Protein AF-A0A0V0RYZ4-F1 (afdb_monomer_lite)

Sequence (89 aa):
MNPTLDRIKLDLDTKRDIEIWKQKIYHDNKSKSREFRIGEEVWVENELNRGWNPGIIDHQTGELSYEVLVPGKKTEACESTKEAKWRYG

Radius of gyration: 20.6 Å; chains: 1; bounding box: 34×45×51 Å

Secondary structure (DSSP, 8-state):
--HHHHHHHHHHHHHHHHHHHHHHHHHHHHSPPPP--TT-EEEEEETTTTEEEEEEEEEEEETTEEEEE-TT-----------------

Foldseek 3Di:
DPVVVVVVVVVVVVVVVVVVVVVVVVVVVPDDDDDDDQQDWAWDQDPVDGDTFIWGFHAAPDPQRTDTHTPDDDDDDPPPPDRRDDDDD

pLDDT: mean 72.89, std 17.84, range [30.17, 91.19]

Structure (mmCIF, N/CA/C/O backbone):
data_AF-A0A0V0RYZ4-F1
#
_entry.id   AF-A0A0V0RYZ4-F1
#
loop_
_atom_site.group_PDB
_atom_site.id
_atom_site.type_symbol
_atom_site.label_atom_id
_atom_site.label_alt_id
_atom_site.label_comp_id
_atom_site.label_asym_id
_atom_site.label_entity_id
_atom_site.label_seq_id
_atom_site.pdbx_PDB_ins_code
_atom_site.Cartn_x
_atom_site.Cartn_y
_atom_site.Cartn_z
_atom_site.occupancy
_atom_site.B_iso_or_equiv
_atom_site.auth_seq_id
_atom_site.auth_comp_id
_atom_site.auth_asym_id
_atom_site.auth_atom_id
_atom_site.pdbx_PDB_model_num
ATOM 1 N N . MET A 1 1 ? 0.465 34.957 34.952 1.00 55.78 1 MET A N 1
ATOM 2 C CA . MET A 1 1 ? 0.101 33.588 34.526 1.00 55.78 1 MET A CA 1
ATOM 3 C C . MET A 1 1 ? -0.735 32.982 35.635 1.00 55.78 1 MET A C 1
ATOM 5 O O . MET A 1 1 ? -0.318 33.078 36.782 1.00 55.78 1 MET A O 1
ATOM 9 N N . ASN A 1 2 ? -1.930 32.476 35.326 1.00 63.81 2 ASN A N 1
ATOM 10 C CA . ASN A 1 2 ? -2.816 31.861 36.317 1.00 63.81 2 ASN A CA 1
ATOM 11 C C . ASN A 1 2 ? -2.695 30.337 36.172 1.00 63.81 2 ASN A C 1
ATOM 13 O O . ASN A 1 2 ? -3.299 29.784 35.251 1.00 63.81 2 ASN A O 1
ATOM 17 N N . PRO A 1 3 ? -1.945 29.653 37.057 1.00 68.38 3 PRO A N 1
ATOM 18 C CA . PRO A 1 3 ? -1.551 28.251 36.871 1.00 68.38 3 PRO A CA 1
ATOM 19 C C . PRO A 1 3 ? -2.745 27.289 36.751 1.00 68.38 3 PRO A C 1
ATOM 21 O O . PRO A 1 3 ? -2.647 26.234 36.130 1.00 68.38 3 PRO A O 1
ATOM 24 N N . THR A 1 4 ? -3.901 27.667 37.296 1.00 71.25 4 THR A N 1
ATOM 25 C CA . THR A 1 4 ? -5.150 26.903 37.199 1.00 71.25 4 THR A CA 1
ATOM 26 C C . THR A 1 4 ? -5.750 26.923 35.791 1.00 71.25 4 THR A C 1
ATOM 28 O O . THR A 1 4 ? -6.240 25.897 35.326 1.00 71.25 4 THR A O 1
ATOM 31 N N . LEU A 1 5 ? -5.698 28.065 35.094 1.00 68.38 5 LEU A N 1
ATOM 32 C CA . LEU A 1 5 ? -6.239 28.199 33.734 1.00 68.38 5 LEU A CA 1
ATOM 33 C C . LEU A 1 5 ? -5.359 27.475 32.713 1.00 68.38 5 LEU A C 1
ATOM 35 O O . LEU A 1 5 ? -5.879 26.805 31.822 1.00 68.38 5 LEU A O 1
ATOM 39 N N . ASP A 1 6 ? -4.040 27.545 32.890 1.00 67.25 6 ASP A N 1
ATOM 40 C CA . ASP A 1 6 ? -3.080 26.853 32.027 1.00 67.25 6 ASP A CA 1
ATOM 41 C C . ASP A 1 6 ? -3.231 25.323 32.130 1.00 67.25 6 ASP A C 1
ATOM 43 O O . ASP A 1 6 ? -3.177 24.616 31.123 1.00 67.25 6 ASP A O 1
ATOM 47 N N . ARG A 1 7 ? -3.531 24.801 33.329 1.00 65.00 7 ARG A N 1
ATOM 48 C CA . ARG A 1 7 ? -3.787 23.368 33.553 1.00 65.00 7 ARG A CA 1
ATOM 49 C C . ARG A 1 7 ? -5.090 22.879 32.912 1.00 65.00 7 ARG A C 1
ATOM 51 O O . ARG A 1 7 ? -5.116 21.780 32.367 1.00 65.00 7 ARG A O 1
ATOM 58 N N . ILE A 1 8 ? -6.157 23.682 32.960 1.00 71.94 8 ILE A N 1
ATOM 59 C CA . ILE A 1 8 ? -7.438 23.358 32.305 1.00 71.94 8 ILE A CA 1
ATOM 60 C C . ILE A 1 8 ? -7.264 23.331 30.782 1.00 71.94 8 ILE A C 1
ATOM 62 O O . ILE A 1 8 ? -7.802 22.450 30.116 1.00 71.94 8 ILE A O 1
ATOM 66 N N . LYS A 1 9 ? -6.482 24.264 30.229 1.00 70.50 9 LYS A N 1
ATOM 67 C CA . LYS A 1 9 ? -6.205 24.323 28.791 1.00 70.50 9 LYS A CA 1
ATOM 68 C C . LYS A 1 9 ? -5.446 23.086 28.299 1.00 70.50 9 LYS A C 1
ATOM 70 O O . LYS A 1 9 ? -5.860 22.487 27.315 1.00 70.50 9 LYS A O 1
ATOM 75 N N . LEU A 1 10 ? -4.418 22.652 29.033 1.00 68.81 10 LEU A N 1
ATOM 76 C CA . LEU A 1 10 ? -3.659 21.441 28.706 1.00 68.81 10 LEU A CA 1
ATOM 77 C C . LEU A 1 10 ? -4.532 20.170 28.738 1.00 68.81 10 LEU A C 1
ATOM 79 O O . LEU A 1 10 ? -4.393 19.303 27.878 1.00 68.81 10 LEU A O 1
ATOM 83 N N . ASP A 1 11 ? -5.449 20.066 2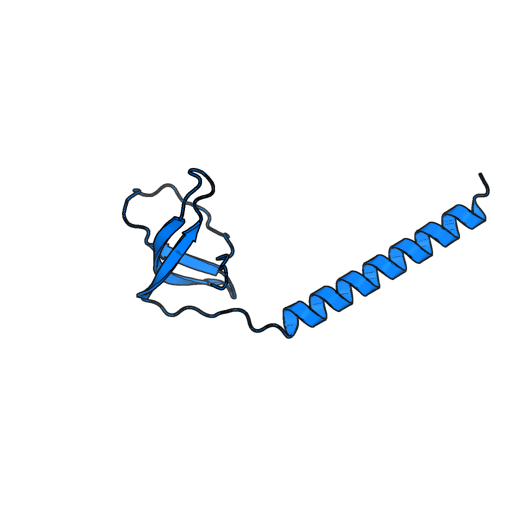9.705 1.00 76.00 11 ASP A N 1
ATOM 84 C CA . ASP A 1 11 ? -6.389 18.939 29.810 1.00 76.00 11 ASP A CA 1
ATOM 85 C C . ASP A 1 11 ? -7.382 18.900 28.635 1.00 76.00 11 ASP A C 1
ATOM 87 O O . ASP A 1 11 ? -7.670 17.834 28.089 1.00 76.00 11 ASP A O 1
ATOM 91 N N . LEU A 1 12 ? -7.869 20.066 28.201 1.00 76.06 12 LEU A N 1
ATOM 92 C CA . LEU A 1 12 ? -8.745 20.185 27.033 1.00 76.06 12 LEU A CA 1
ATOM 93 C C . LEU A 1 12 ? -8.019 19.853 25.726 1.00 76.06 12 LEU A C 1
ATOM 95 O O . LEU A 1 12 ? -8.576 19.122 24.905 1.00 76.06 12 LEU A O 1
ATOM 99 N N . ASP A 1 13 ? -6.788 20.338 25.551 1.00 82.50 13 ASP A N 1
ATOM 100 C CA . ASP A 1 13 ? -5.967 20.038 24.373 1.00 82.50 13 ASP A CA 1
ATOM 101 C C . ASP A 1 13 ? -5.663 18.532 24.296 1.00 82.50 13 ASP A C 1
ATOM 103 O O . ASP A 1 13 ? -5.894 17.900 23.267 1.00 82.50 13 ASP A O 1
ATOM 107 N N . THR A 1 14 ? -5.298 17.912 25.424 1.00 83.50 14 THR A N 1
ATOM 108 C CA . THR A 1 14 ? -5.044 16.462 25.494 1.00 83.50 14 THR A CA 1
ATOM 10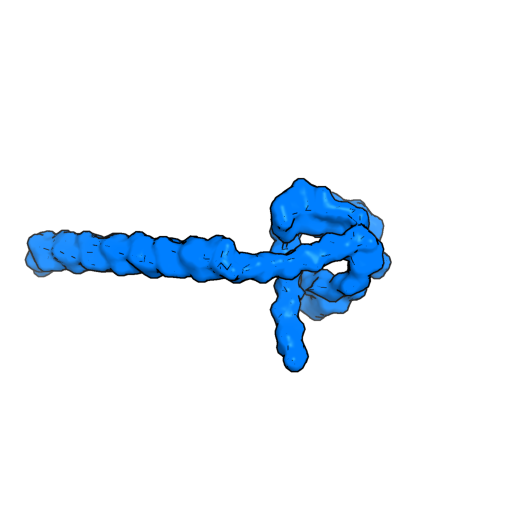9 C C . THR A 1 14 ? -6.297 15.647 25.158 1.00 83.50 14 THR A C 1
ATOM 111 O O . THR A 1 14 ? -6.235 14.680 24.398 1.00 83.50 14 THR A O 1
ATOM 114 N N . LYS A 1 15 ? -7.467 16.031 25.689 1.00 88.50 15 LYS A N 1
ATOM 115 C CA . LYS A 1 15 ? -8.742 15.363 25.370 1.00 88.50 15 LYS A CA 1
ATOM 116 C C . LYS A 1 15 ? -9.101 15.491 23.896 1.00 88.50 15 LYS A C 1
ATOM 118 O O . LYS A 1 15 ? -9.567 14.521 23.299 1.00 88.50 15 LYS A O 1
ATOM 123 N N . ARG A 1 16 ? -8.873 16.667 23.309 1.00 86.75 16 ARG A N 1
ATOM 124 C CA . ARG A 1 16 ? -9.098 16.908 21.884 1.00 86.75 16 ARG A CA 1
ATOM 125 C C . ARG A 1 16 ? -8.209 16.009 21.030 1.00 86.75 16 ARG A C 1
ATOM 127 O O . ARG A 1 16 ? -8.720 15.379 20.107 1.00 86.75 16 ARG A O 1
ATOM 134 N N . ASP A 1 17 ? -6.925 15.914 21.354 1.00 89.50 17 ASP A N 1
ATOM 135 C CA . ASP A 1 17 ? -5.979 15.087 20.605 1.00 89.50 17 ASP A CA 1
ATOM 136 C C . ASP A 1 17 ? -6.349 13.602 20.669 1.00 89.50 17 ASP A C 1
ATOM 138 O O . ASP A 1 17 ? -6.341 12.921 19.643 1.00 89.50 17 ASP A O 1
ATOM 142 N N . ILE A 1 18 ? -6.772 13.108 21.839 1.00 90.62 18 ILE A N 1
ATOM 143 C CA . ILE A 1 18 ? -7.257 11.728 22.001 1.00 90.62 18 ILE A CA 1
ATOM 144 C C . ILE A 1 18 ? -8.476 11.460 21.104 1.00 90.62 18 ILE A C 1
ATOM 146 O O . ILE A 1 18 ? -8.535 10.424 20.440 1.00 90.62 18 ILE A O 1
ATOM 150 N N . GLU A 1 19 ? -9.453 12.368 21.071 1.00 90.94 19 GLU A N 1
ATOM 151 C CA . GLU A 1 19 ? -10.656 12.210 20.242 1.00 90.94 19 GLU A CA 1
ATOM 152 C C . GLU A 1 19 ? -10.342 12.265 18.740 1.00 90.94 19 GLU A C 1
ATOM 154 O O . GLU A 1 19 ? -10.846 11.435 17.980 1.00 90.94 19 GLU A O 1
ATOM 159 N N . ILE A 1 20 ? -9.447 13.163 18.311 1.00 91.19 20 ILE A N 1
ATOM 160 C CA . ILE A 1 20 ? -8.956 13.206 16.925 1.00 91.19 20 ILE A CA 1
ATOM 161 C C . ILE A 1 20 ? -8.280 11.880 16.563 1.00 91.19 20 ILE A C 1
ATOM 163 O O . ILE A 1 20 ? -8.522 11.328 15.487 1.00 91.19 20 ILE A O 1
ATOM 167 N N . TRP A 1 21 ? -7.461 11.333 17.463 1.00 90.12 21 TRP A N 1
ATOM 168 C CA . TRP A 1 21 ? -6.750 10.082 17.217 1.00 90.12 21 TRP A CA 1
ATOM 169 C C . TRP A 1 21 ? -7.705 8.888 17.097 1.00 90.12 21 TRP A C 1
ATOM 171 O O . TRP A 1 21 ? -7.562 8.070 16.189 1.00 90.12 21 TRP A O 1
ATOM 181 N N . LYS A 1 22 ? -8.746 8.826 17.938 1.00 87.81 22 LYS A N 1
ATOM 182 C CA . LYS A 1 22 ? -9.815 7.818 17.826 1.00 87.81 22 LYS A CA 1
ATOM 183 C C . LYS A 1 22 ? -10.578 7.930 16.510 1.00 87.81 22 LYS A C 1
ATOM 185 O O . LYS A 1 22 ? -10.840 6.909 15.879 1.00 87.81 22 LYS A O 1
ATOM 190 N N . GLN A 1 23 ? -10.937 9.147 16.096 1.00 85.81 23 GLN A N 1
ATOM 191 C CA . GLN A 1 23 ? -11.618 9.374 14.819 1.00 85.81 23 GLN A CA 1
ATOM 192 C C . GLN A 1 23 ? -10.752 8.927 13.642 1.00 85.81 23 GLN A C 1
ATOM 194 O O . GLN A 1 23 ? -11.260 8.249 12.751 1.00 85.81 23 GLN A O 1
ATOM 199 N N . LYS A 1 24 ? -9.450 9.241 13.675 1.00 85.69 24 LYS A N 1
ATOM 200 C CA . LYS A 1 24 ? -8.482 8.785 12.676 1.00 85.69 24 LYS A CA 1
ATOM 201 C C . LYS A 1 24 ? -8.433 7.257 12.604 1.00 85.69 24 LYS A C 1
ATOM 203 O O . LYS A 1 24 ? -8.673 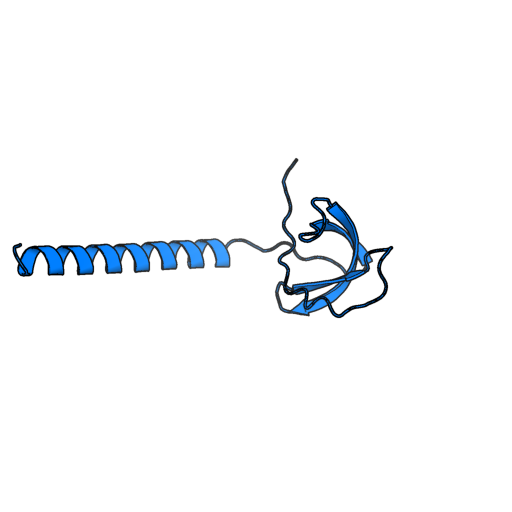6.708 11.539 1.00 85.69 24 LYS A O 1
ATOM 208 N N . ILE A 1 25 ? -8.239 6.570 13.732 1.00 83.69 25 ILE A N 1
ATOM 209 C CA . ILE A 1 25 ? -8.198 5.096 13.771 1.00 83.69 25 ILE A CA 1
ATOM 210 C C . ILE A 1 25 ? -9.507 4.481 13.279 1.00 83.69 25 ILE A C 1
ATOM 212 O O . ILE A 1 25 ? -9.495 3.518 12.522 1.00 83.69 25 ILE A O 1
ATOM 216 N N . TYR A 1 26 ? -10.651 5.019 13.698 1.00 76.81 26 TYR A N 1
ATOM 217 C CA . TYR A 1 26 ? -11.946 4.499 13.270 1.00 76.81 26 TYR A CA 1
ATOM 218 C C . TYR A 1 26 ? -12.162 4.664 11.763 1.00 76.81 26 TYR A C 1
ATOM 220 O O . TYR A 1 26 ? -12.718 3.773 11.120 1.00 76.81 26 TYR A O 1
ATOM 228 N N . HIS A 1 27 ? -11.725 5.793 11.204 1.00 75.38 27 HIS A N 1
ATOM 229 C CA . HIS A 1 27 ? -11.765 6.036 9.770 1.00 75.38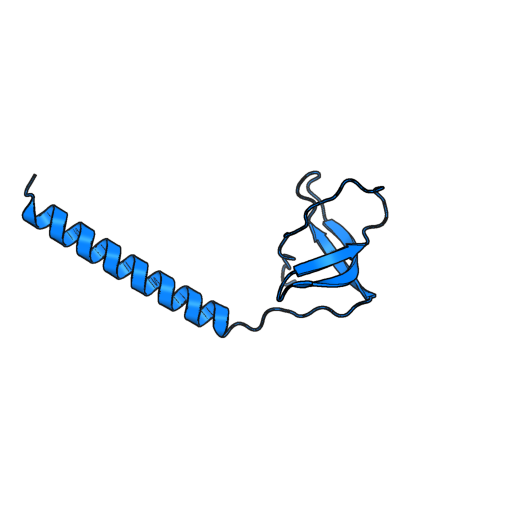 27 HIS A CA 1
ATOM 230 C C . HIS A 1 27 ? -10.816 5.093 9.019 1.00 75.38 27 HIS A C 1
ATOM 232 O O . HIS A 1 27 ? -11.242 4.436 8.071 1.00 75.38 27 HIS A O 1
ATOM 238 N N . ASP A 1 28 ? -9.573 4.964 9.483 1.00 76.81 28 ASP A N 1
ATOM 239 C CA . ASP A 1 28 ? -8.547 4.117 8.868 1.00 76.81 28 ASP A CA 1
ATOM 240 C C . ASP A 1 28 ? -8.956 2.633 8.909 1.00 76.81 28 ASP A C 1
ATOM 242 O O . ASP A 1 28 ? -8.918 1.965 7.883 1.00 76.81 28 ASP A O 1
ATOM 246 N N . ASN A 1 29 ? -9.492 2.143 10.033 1.00 70.62 29 ASN A N 1
ATOM 247 C CA . ASN A 1 29 ? -9.983 0.763 10.172 1.00 70.62 29 ASN A CA 1
ATOM 248 C C . ASN A 1 29 ? -11.193 0.443 9.280 1.00 70.62 29 ASN A C 1
ATOM 250 O O . ASN A 1 29 ? -11.449 -0.720 8.970 1.00 70.62 29 ASN A O 1
ATOM 254 N N . LYS A 1 30 ? -11.999 1.450 8.924 1.00 68.56 30 LYS A N 1
ATOM 255 C CA . LYS A 1 30 ? -13.157 1.276 8.032 1.00 68.56 30 LYS A CA 1
ATOM 256 C C . LYS A 1 30 ? -12.822 1.512 6.567 1.00 68.56 30 LYS A C 1
ATOM 258 O O . LYS A 1 30 ? -13.589 1.093 5.698 1.00 68.56 30 LYS A O 1
ATOM 263 N N . SER A 1 31 ? -11.701 2.164 6.293 1.00 70.12 31 SER A N 1
ATOM 264 C CA . SER A 1 31 ? -11.174 2.312 4.951 1.00 70.12 31 SER A CA 1
ATOM 265 C C . SER A 1 31 ? -10.521 0.996 4.551 1.00 70.12 31 SER A C 1
ATOM 267 O O . SER A 1 31 ? -9.498 0.606 5.102 1.00 70.12 31 SER A O 1
ATOM 269 N N . LYS A 1 32 ? -11.101 0.287 3.580 1.00 67.69 32 LYS A N 1
ATOM 270 C CA . LYS A 1 32 ? -10.403 -0.854 2.984 1.00 67.69 32 LYS A CA 1
ATOM 271 C C . LYS A 1 32 ? -9.172 -0.319 2.260 1.00 67.69 32 LYS A C 1
ATOM 273 O O . LYS A 1 32 ? -9.306 0.489 1.339 1.00 67.69 32 LYS A O 1
ATOM 278 N N . SER A 1 33 ? -7.989 -0.742 2.688 1.00 71.94 33 SER A N 1
ATOM 279 C CA . SER A 1 33 ? -6.772 -0.556 1.909 1.00 71.94 33 SER A CA 1
ATOM 280 C C . SER A 1 33 ? -6.915 -1.281 0.568 1.00 71.94 33 SER A C 1
ATOM 282 O O . SER A 1 33 ? -7.652 -2.261 0.435 1.00 71.94 33 SER A O 1
ATOM 284 N N . ARG A 1 34 ? -6.245 -0.764 -0.464 1.00 76.62 34 ARG A N 1
ATOM 285 C CA . ARG A 1 34 ? -6.173 -1.459 -1.749 1.00 76.62 34 ARG A CA 1
ATOM 286 C C . ARG A 1 34 ? -5.227 -2.649 -1.604 1.00 76.62 34 ARG A C 1
ATOM 288 O O . ARG A 1 34 ? -4.082 -2.474 -1.201 1.00 76.62 34 ARG A O 1
ATOM 295 N N . GLU A 1 35 ? -5.710 -3.827 -1.970 1.00 82.31 35 GLU A N 1
ATOM 296 C CA . GLU A 1 35 ? -4.904 -5.042 -2.085 1.00 82.31 35 GLU A CA 1
ATOM 297 C C . GLU A 1 35 ? -4.365 -5.172 -3.513 1.00 82.31 35 GLU A C 1
ATOM 299 O O . GLU A 1 35 ? -5.060 -4.818 -4.471 1.00 82.31 35 GLU A O 1
ATOM 304 N N . PHE A 1 36 ? -3.143 -5.688 -3.648 1.00 85.12 36 PHE A N 1
ATOM 305 C CA . PHE A 1 36 ? -2.520 -5.960 -4.943 1.00 85.12 36 PHE A CA 1
ATOM 306 C C . PHE A 1 36 ? -2.337 -7.451 -5.151 1.00 85.12 36 PHE A C 1
ATOM 308 O O . PHE A 1 36 ? -2.078 -8.204 -4.210 1.00 85.12 36 PHE A O 1
ATOM 315 N N . ARG A 1 37 ? -2.437 -7.883 -6.405 1.00 89.44 37 ARG A N 1
ATOM 316 C CA . ARG A 1 37 ? -2.142 -9.269 -6.774 1.00 89.44 37 ARG A CA 1
ATOM 317 C C . ARG A 1 37 ? -0.680 -9.421 -7.168 1.00 89.44 37 ARG A C 1
ATOM 319 O O . ARG A 1 37 ? -0.088 -8.519 -7.751 1.00 89.44 37 ARG A O 1
ATOM 326 N N . ILE A 1 38 ? -0.120 -10.599 -6.908 1.00 88.94 38 ILE A N 1
ATOM 327 C CA . ILE A 1 38 ? 1.181 -10.996 -7.459 1.00 88.94 38 ILE A CA 1
ATOM 328 C C . ILE A 1 38 ? 1.117 -10.899 -8.988 1.00 88.94 38 ILE A C 1
ATOM 330 O O . ILE A 1 38 ? 0.171 -11.396 -9.604 1.00 88.94 38 ILE A O 1
ATOM 334 N N . GLY A 1 39 ? 2.103 -10.237 -9.590 1.00 88.50 39 GLY A N 1
ATOM 335 C CA . GLY A 1 39 ? 2.157 -9.946 -11.020 1.00 88.50 39 GLY A CA 1
ATOM 336 C C . GLY A 1 39 ? 1.402 -8.685 -11.460 1.00 88.50 39 GLY A C 1
ATOM 337 O O . GLY A 1 39 ? 1.420 -8.373 -12.648 1.00 88.50 39 GLY A O 1
ATOM 338 N N . GLU A 1 40 ? 0.741 -7.957 -10.553 1.00 87.44 40 GLU A N 1
ATOM 339 C CA . GLU A 1 40 ? 0.067 -6.694 -10.885 1.00 87.44 40 GLU A CA 1
ATOM 340 C C . GLU A 1 40 ? 1.091 -5.594 -11.201 1.00 87.44 40 GLU A C 1
ATOM 342 O O . GLU A 1 40 ? 2.087 -5.431 -10.493 1.00 87.44 40 GLU A O 1
ATOM 347 N N . GLU A 1 41 ? 0.843 -4.840 -12.275 1.00 88.69 41 GLU A N 1
ATOM 348 C CA . GLU A 1 41 ? 1.673 -3.702 -12.664 1.00 88.69 41 GLU A CA 1
ATOM 349 C C . GLU A 1 41 ? 1.309 -2.468 -11.835 1.00 88.69 41 GLU A C 1
ATOM 351 O O . GLU A 1 41 ? 0.143 -2.085 -11.703 1.00 88.69 41 GLU A O 1
ATOM 356 N N . VAL A 1 42 ? 2.335 -1.839 -11.274 1.00 87.69 42 VAL A N 1
ATOM 357 C CA . VAL A 1 42 ? 2.218 -0.757 -10.306 1.00 87.69 42 VAL A CA 1
ATOM 358 C C . VAL A 1 42 ? 3.191 0.372 -10.624 1.00 87.69 42 VAL A C 1
ATOM 360 O O . VAL A 1 42 ? 4.263 0.153 -11.182 1.00 87.69 42 VAL A O 1
ATOM 363 N N . TRP A 1 43 ? 2.836 1.598 -10.245 1.00 87.44 43 TRP A N 1
ATOM 364 C CA . TRP A 1 43 ? 3.736 2.746 -10.337 1.00 87.44 43 TRP A CA 1
ATOM 365 C C . TRP A 1 43 ? 4.333 3.025 -8.964 1.00 87.44 43 TRP A C 1
ATOM 367 O O . TRP A 1 43 ? 3.612 3.333 -8.018 1.00 87.44 43 TRP A O 1
ATOM 377 N N . VAL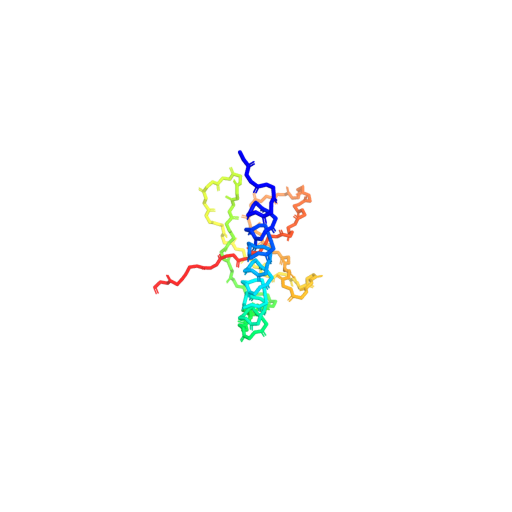 A 1 44 ? 5.654 2.933 -8.863 1.00 84.69 44 VAL A N 1
ATOM 378 C CA . VAL A 1 44 ? 6.394 3.168 -7.624 1.00 84.69 44 VAL A CA 1
ATOM 379 C C . VAL A 1 44 ? 6.999 4.562 -7.662 1.00 84.69 44 VAL A C 1
ATOM 381 O O . VAL A 1 44 ? 7.787 4.896 -8.554 1.00 84.69 44 VAL A O 1
ATOM 384 N N . GLU A 1 45 ? 6.639 5.383 -6.681 1.00 84.62 45 GLU A N 1
ATOM 385 C CA . GLU A 1 45 ? 7.262 6.686 -6.487 1.00 84.62 45 GLU A CA 1
ATOM 386 C C . GLU A 1 45 ? 8.712 6.501 -6.035 1.00 84.62 45 GLU A C 1
ATOM 388 O O . GLU A 1 45 ? 9.008 5.819 -5.052 1.00 84.62 45 GLU A O 1
ATOM 393 N N . ASN A 1 46 ? 9.641 7.112 -6.763 1.00 79.31 46 ASN A N 1
ATOM 394 C CA . ASN A 1 46 ? 11.042 7.109 -6.392 1.00 79.31 46 ASN A CA 1
ATOM 395 C C . ASN A 1 46 ? 11.366 8.377 -5.605 1.00 79.31 46 ASN A C 1
ATOM 397 O O . ASN A 1 46 ? 11.380 9.486 -6.132 1.00 79.31 46 ASN A O 1
ATOM 401 N N . GLU A 1 47 ? 11.646 8.198 -4.319 1.00 78.06 47 GLU A N 1
ATOM 402 C CA . GLU A 1 47 ? 11.990 9.310 -3.430 1.00 78.06 47 GLU A CA 1
ATOM 403 C C . GLU A 1 47 ? 13.380 9.899 -3.716 1.00 78.06 47 GLU A C 1
ATOM 405 O O . GLU A 1 47 ? 13.617 11.071 -3.435 1.00 78.06 47 GLU A O 1
ATOM 410 N N . LEU A 1 48 ? 14.300 9.110 -4.290 1.00 75.75 48 LEU A N 1
ATOM 411 C CA . LEU A 1 48 ? 15.664 9.552 -4.610 1.00 75.75 48 LEU A CA 1
ATOM 412 C C . LEU A 1 48 ? 15.704 10.365 -5.906 1.00 75.75 48 LEU A C 1
ATOM 414 O O . LEU A 1 48 ? 16.400 11.372 -5.995 1.00 75.75 48 LEU A O 1
ATOM 418 N N . ASN A 1 49 ? 14.942 9.934 -6.910 1.00 72.25 49 ASN A N 1
ATOM 419 C CA . ASN A 1 49 ? 14.777 10.643 -8.170 1.00 72.25 49 ASN A CA 1
ATOM 420 C C . ASN A 1 49 ? 13.301 10.962 -8.335 1.00 72.25 49 ASN A C 1
ATOM 422 O O . ASN A 1 49 ? 12.540 10.050 -8.642 1.00 72.25 49 ASN A O 1
ATOM 426 N N . ARG A 1 50 ? 12.915 12.236 -8.170 1.00 75.38 50 ARG A N 1
ATOM 427 C CA . ARG A 1 50 ? 11.529 12.696 -8.360 1.00 75.38 50 ARG A CA 1
ATOM 428 C C . ARG A 1 50 ? 10.967 12.145 -9.673 1.00 75.38 50 ARG A C 1
ATOM 430 O O . ARG A 1 50 ? 11.310 12.633 -10.748 1.00 75.38 50 ARG A O 1
ATOM 437 N N . GLY A 1 51 ? 10.124 11.125 -9.571 1.00 81.69 51 GLY A N 1
ATOM 438 C CA . GLY A 1 51 ? 9.617 10.387 -10.716 1.00 81.69 51 GLY A CA 1
ATOM 439 C C . GLY A 1 51 ? 8.940 9.089 -10.298 1.00 81.69 51 GLY A C 1
ATOM 440 O O . GLY A 1 51 ? 9.183 8.553 -9.218 1.00 81.69 51 GLY A O 1
ATOM 441 N N . TRP A 1 52 ? 8.087 8.590 -11.182 1.00 83.12 52 TRP A N 1
ATOM 442 C CA . TRP A 1 52 ? 7.387 7.323 -11.019 1.00 83.12 52 TRP A CA 1
ATOM 443 C C . TRP A 1 52 ? 8.055 6.287 -11.908 1.00 83.12 52 TRP A C 1
ATOM 445 O O . TRP A 1 52 ? 8.339 6.568 -13.072 1.00 83.12 52 TRP A O 1
ATOM 455 N N . ASN A 1 53 ? 8.322 5.107 -11.361 1.00 84.81 53 ASN A N 1
ATOM 456 C CA . ASN A 1 53 ? 8.888 3.996 -12.116 1.00 84.81 53 ASN A CA 1
ATOM 457 C C . ASN A 1 53 ? 7.853 2.875 -12.194 1.00 84.81 53 ASN A C 1
ATOM 459 O O . ASN A 1 53 ? 7.215 2.588 -11.179 1.00 84.81 53 ASN A O 1
ATOM 463 N N . PRO A 1 54 ? 7.675 2.247 -13.364 1.00 88.38 54 PRO A N 1
ATOM 464 C CA . PRO A 1 54 ? 6.829 1.071 -13.461 1.00 88.38 54 PRO A CA 1
ATOM 465 C C . PRO A 1 54 ? 7.487 -0.081 -12.694 1.00 88.38 54 PRO A C 1
ATOM 467 O O . PRO A 1 54 ? 8.713 -0.198 -12.666 1.00 88.38 54 PRO A O 1
ATOM 470 N N . GLY A 1 55 ? 6.682 -0.930 -12.076 1.00 89.75 55 GLY A N 1
ATOM 471 C CA . GLY A 1 55 ? 7.132 -2.117 -11.369 1.00 89.75 55 GLY A CA 1
ATOM 472 C C . GLY A 1 55 ? 6.053 -3.191 -11.335 1.00 89.75 55 GLY A C 1
ATOM 473 O O . GLY A 1 55 ? 4.902 -2.938 -11.683 1.00 89.75 55 GLY A O 1
ATOM 474 N N . ILE A 1 56 ? 6.432 -4.399 -10.936 1.00 89.62 56 ILE A N 1
ATOM 475 C CA . ILE A 1 56 ? 5.533 -5.554 -10.849 1.00 89.62 56 ILE A CA 1
ATOM 476 C C . ILE A 1 56 ? 5.560 -6.085 -9.421 1.00 89.62 56 ILE A C 1
ATOM 478 O O . ILE A 1 56 ? 6.640 -6.279 -8.864 1.00 89.62 56 ILE A O 1
ATOM 482 N N . ILE A 1 57 ? 4.390 -6.324 -8.830 1.00 90.06 57 ILE A N 1
ATOM 483 C CA . ILE A 1 57 ? 4.294 -6.938 -7.500 1.00 90.06 57 ILE A CA 1
ATOM 484 C C . ILE A 1 57 ? 4.860 -8.358 -7.545 1.00 90.06 57 ILE A C 1
ATOM 486 O O . ILE A 1 57 ? 4.367 -9.191 -8.304 1.00 90.06 57 ILE A O 1
ATOM 490 N N . ASP A 1 58 ? 5.853 -8.642 -6.708 1.00 89.69 58 ASP A N 1
ATOM 491 C CA . ASP A 1 58 ? 6.420 -9.985 -6.567 1.00 89.69 58 ASP A CA 1
ATOM 492 C C . ASP A 1 58 ? 5.678 -10.778 -5.492 1.00 89.69 58 ASP A C 1
ATOM 494 O O . ASP A 1 58 ? 5.033 -11.783 -5.780 1.00 89.69 58 ASP A O 1
ATOM 498 N N . HIS A 1 59 ? 5.690 -10.290 -4.251 1.00 87.88 59 HIS A N 1
ATOM 499 C CA . HIS A 1 59 ? 4.952 -10.907 -3.155 1.00 87.88 59 HIS A CA 1
ATOM 500 C C . HIS A 1 59 ? 4.634 -9.913 -2.031 1.00 87.88 59 HIS A C 1
ATOM 502 O O . HIS A 1 59 ? 5.185 -8.814 -1.948 1.00 87.88 59 HIS A O 1
ATOM 508 N N . GLN A 1 60 ? 3.695 -10.302 -1.169 1.00 86.06 60 GLN A N 1
ATOM 509 C CA . GLN A 1 60 ? 3.309 -9.538 0.011 1.00 86.06 60 GLN A CA 1
ATOM 510 C C . GLN A 1 60 ? 4.227 -9.902 1.182 1.00 86.06 60 GLN A C 1
ATOM 512 O O . GLN A 1 60 ? 4.373 -11.075 1.521 1.00 86.06 60 GLN A O 1
ATOM 517 N N . THR A 1 61 ? 4.827 -8.895 1.810 1.00 86.06 61 THR A N 1
ATOM 518 C CA . THR A 1 61 ? 5.747 -9.057 2.948 1.00 86.06 61 THR A CA 1
ATOM 519 C C . THR A 1 61 ? 5.090 -8.722 4.286 1.00 86.06 61 THR A C 1
ATOM 521 O O . THR A 1 61 ? 5.552 -9.164 5.336 1.00 86.06 61 THR A O 1
ATOM 524 N N . GLY A 1 62 ? 3.982 -7.980 4.269 1.00 79.69 62 GLY A N 1
ATOM 525 C CA . GLY A 1 62 ? 3.189 -7.653 5.450 1.00 79.69 62 GLY A CA 1
ATOM 526 C C . GLY A 1 62 ? 1.773 -7.241 5.071 1.00 79.69 62 GLY A C 1
ATOM 527 O O . GLY A 1 62 ? 1.452 -7.124 3.893 1.00 79.69 62 GLY A O 1
ATOM 528 N N . GLU A 1 63 ? 0.924 -6.981 6.063 1.00 77.69 63 GLU A N 1
ATOM 529 C CA . GLU A 1 63 ? -0.500 -6.674 5.850 1.00 77.69 63 GLU A CA 1
ATOM 530 C C . GLU A 1 63 ? -0.737 -5.585 4.785 1.00 77.69 63 GLU A C 1
ATOM 532 O O . GLU A 1 63 ? -1.627 -5.729 3.953 1.00 77.69 63 GLU A O 1
ATOM 537 N N . LEU A 1 64 ? 0.120 -4.557 4.733 1.00 81.88 64 LEU A N 1
ATOM 538 C CA . LEU A 1 64 ? 0.062 -3.458 3.755 1.00 81.88 64 LEU A CA 1
ATOM 539 C C . LEU A 1 64 ? 1.380 -3.252 2.985 1.00 81.88 64 LEU A C 1
ATOM 541 O O . LEU A 1 64 ? 1.572 -2.213 2.353 1.00 81.88 64 LEU A O 1
ATOM 545 N N . SER A 1 65 ? 2.289 -4.226 3.044 1.00 83.44 65 SER A N 1
ATOM 546 C CA . SER A 1 65 ? 3.642 -4.116 2.489 1.00 83.44 65 SER A CA 1
ATOM 547 C C . SER A 1 65 ? 3.848 -5.134 1.376 1.00 83.44 65 SER A C 1
ATOM 549 O O . SER A 1 65 ? 3.573 -6.322 1.557 1.00 83.44 65 SER A O 1
ATOM 551 N N . TYR A 1 66 ? 4.357 -4.667 0.239 1.00 86.50 66 TYR A N 1
ATOM 552 C CA . TYR A 1 66 ? 4.598 -5.477 -0.951 1.00 86.50 66 TYR A CA 1
ATOM 553 C C . TYR A 1 66 ? 6.008 -5.230 -1.469 1.00 86.50 66 TYR A C 1
ATOM 555 O O . TYR A 1 66 ? 6.477 -4.091 -1.485 1.00 86.50 66 TYR A O 1
ATOM 563 N N . GLU A 1 67 ? 6.663 -6.293 -1.922 1.00 86.88 67 GLU A N 1
ATOM 564 C CA . GLU A 1 67 ? 7.907 -6.186 -2.672 1.00 86.88 67 GLU A CA 1
ATOM 565 C C . GLU A 1 67 ? 7.597 -6.021 -4.165 1.00 86.88 67 GLU A C 1
ATOM 567 O O . GLU A 1 67 ? 6.707 -6.682 -4.712 1.00 86.88 67 GLU A O 1
ATOM 572 N N . VAL A 1 68 ? 8.305 -5.096 -4.821 1.00 88.88 68 VAL A N 1
ATOM 573 C CA . VAL A 1 68 ? 8.039 -4.701 -6.209 1.00 88.88 68 VAL A CA 1
ATOM 574 C C . VAL A 1 68 ? 9.312 -4.785 -7.039 1.00 88.88 68 VAL A C 1
ATOM 576 O O . VAL A 1 68 ? 10.318 -4.143 -6.736 1.00 88.88 68 VAL A O 1
ATOM 579 N N . LEU A 1 69 ? 9.246 -5.523 -8.143 1.00 89.06 69 LEU A N 1
ATOM 580 C CA . LEU A 1 69 ? 10.315 -5.613 -9.127 1.00 89.06 69 LEU A CA 1
ATOM 581 C C . LEU A 1 69 ? 10.262 -4.400 -10.052 1.00 89.06 69 LEU A C 1
ATOM 583 O O . LEU A 1 69 ? 9.354 -4.273 -10.871 1.00 89.06 69 LEU A O 1
ATOM 587 N N . VAL A 1 70 ? 11.255 -3.519 -9.941 1.00 86.12 70 VAL A N 1
ATOM 588 C CA . VAL A 1 70 ? 11.412 -2.352 -10.817 1.00 86.12 70 VAL A CA 1
ATOM 589 C C . VAL A 1 70 ? 12.525 -2.633 -11.837 1.00 86.12 70 VAL A C 1
ATOM 591 O O . VAL A 1 70 ? 13.681 -2.830 -11.442 1.00 86.12 70 VAL A O 1
ATOM 594 N N . PRO A 1 71 ? 12.237 -2.649 -13.150 1.00 73.12 71 PRO A N 1
ATOM 595 C CA . PRO A 1 71 ? 13.257 -2.843 -14.170 1.00 73.12 71 PRO A CA 1
ATOM 596 C C . PRO A 1 71 ? 14.222 -1.648 -14.179 1.00 73.12 71 PRO A C 1
ATOM 598 O O . PRO A 1 71 ? 13.844 -0.533 -14.528 1.00 73.12 71 PRO A O 1
ATOM 601 N N . GLY A 1 72 ? 15.487 -1.874 -13.801 1.00 64.19 72 GLY A N 1
ATOM 602 C CA . GLY A 1 72 ? 16.558 -0.892 -14.018 1.00 64.19 72 GLY A CA 1
ATOM 603 C C . GLY A 1 72 ? 17.549 -0.629 -12.883 1.00 64.19 72 GLY A C 1
ATOM 604 O O . GLY A 1 72 ? 18.490 0.128 -13.116 1.00 64.19 72 GLY A O 1
ATOM 605 N N . LYS A 1 73 ? 17.439 -1.235 -11.691 1.00 53.84 73 LYS A N 1
ATOM 606 C CA . LYS A 1 73 ? 18.518 -1.145 -10.685 1.00 53.84 73 LYS A CA 1
ATOM 607 C C . LYS A 1 73 ? 18.811 -2.483 -10.011 1.00 53.84 73 LYS A C 1
ATOM 609 O O . LYS A 1 73 ? 17.962 -3.056 -9.343 1.00 53.84 73 LYS A O 1
ATOM 614 N N . LYS A 1 74 ? 20.051 -2.956 -10.183 1.00 42.00 74 LYS A N 1
ATOM 615 C CA . LYS A 1 74 ? 20.642 -4.020 -9.366 1.00 42.00 74 LYS A CA 1
ATOM 616 C C . LYS A 1 74 ? 20.646 -3.562 -7.905 1.00 42.00 74 LYS A C 1
ATOM 618 O O . LYS A 1 74 ? 21.253 -2.544 -7.595 1.00 42.00 74 LYS A O 1
ATOM 623 N N . THR A 1 75 ? 19.917 -4.311 -7.086 1.00 49.59 75 THR A N 1
ATOM 624 C CA . THR A 1 75 ? 20.081 -4.551 -5.645 1.00 49.59 75 THR A CA 1
ATOM 625 C C . THR A 1 75 ? 21.093 -3.667 -4.910 1.00 49.59 75 THR A C 1
ATOM 627 O O . THR A 1 75 ? 22.285 -3.957 -4.908 1.00 49.59 75 THR A O 1
ATOM 630 N N . GLU A 1 76 ? 20.589 -2.705 -4.152 1.00 36.72 76 GLU A N 1
ATOM 631 C CA . GLU A 1 76 ? 20.997 -2.555 -2.756 1.00 36.72 76 GLU A CA 1
ATOM 632 C C . GLU A 1 76 ? 19.696 -2.513 -1.970 1.00 36.72 76 GLU A C 1
ATOM 634 O O . GLU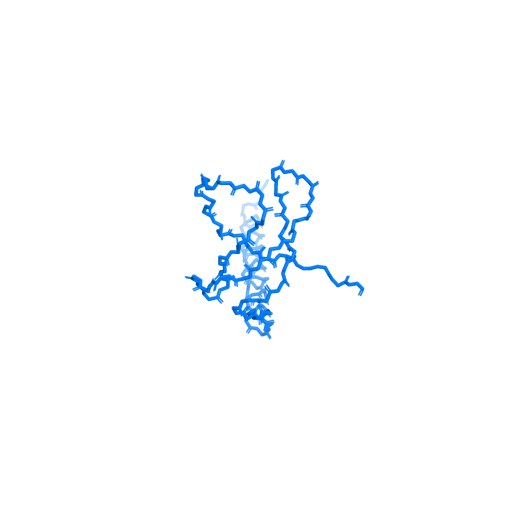 A 1 76 ? 18.772 -1.812 -2.385 1.00 36.72 76 GLU A O 1
ATOM 639 N N . ALA A 1 77 ? 19.599 -3.361 -0.946 1.00 36.75 77 ALA A N 1
ATOM 640 C CA . ALA A 1 77 ? 18.413 -3.606 -0.140 1.00 36.75 77 ALA A CA 1
ATOM 641 C C . ALA A 1 77 ? 17.670 -2.297 0.162 1.00 36.75 77 ALA A C 1
ATOM 643 O O . ALA A 1 77 ? 18.026 -1.550 1.071 1.00 36.75 77 ALA A O 1
ATOM 644 N N . CYS A 1 78 ? 16.647 -1.999 -0.639 1.00 36.38 78 CYS A N 1
ATOM 645 C CA . CYS A 1 78 ? 15.690 -0.983 -0.278 1.00 36.38 78 CYS A CA 1
ATOM 646 C C . CYS A 1 78 ? 14.788 -1.709 0.698 1.00 36.38 78 CYS A C 1
ATOM 648 O O . CYS A 1 78 ? 13.974 -2.535 0.299 1.00 36.38 78 CYS A O 1
ATOM 650 N N . GLU A 1 79 ? 15.022 -1.468 1.980 1.00 39.53 79 GLU A N 1
ATOM 651 C CA . GLU A 1 79 ? 14.058 -1.704 3.040 1.00 39.53 79 GLU A CA 1
ATOM 652 C C . GLU A 1 79 ? 12.793 -0.920 2.655 1.00 39.53 79 GLU A C 1
ATOM 654 O O . GLU A 1 79 ? 12.607 0.243 3.006 1.00 39.53 79 GLU A O 1
ATOM 659 N N . SER A 1 80 ? 11.988 -1.498 1.760 1.00 43.31 80 SER A N 1
ATOM 660 C CA . SER A 1 80 ? 10.841 -0.840 1.157 1.00 43.31 80 SER A CA 1
ATOM 661 C C . SER A 1 80 ? 9.627 -1.088 2.033 1.00 43.31 80 SER A C 1
ATOM 663 O O . SER A 1 80 ? 8.612 -1.630 1.606 1.00 43.31 80 SER A O 1
ATOM 665 N N . THR A 1 81 ? 9.694 -0.625 3.274 1.00 38.25 81 THR A N 1
ATOM 666 C CA . THR A 1 81 ? 8.501 -0.151 3.975 1.00 38.25 81 THR A CA 1
ATOM 667 C C . THR A 1 81 ? 8.104 1.177 3.338 1.00 38.25 81 THR A C 1
ATOM 669 O O . THR A 1 81 ? 8.253 2.248 3.917 1.00 38.25 81 THR A O 1
ATOM 672 N N . LYS A 1 82 ? 7.660 1.131 2.079 1.00 43.34 82 LYS A N 1
ATOM 673 C CA . LYS A 1 82 ? 7.118 2.299 1.388 1.00 43.34 82 LYS A CA 1
ATOM 674 C C . LYS A 1 82 ? 5.684 1.995 1.014 1.00 43.34 82 LYS A C 1
ATOM 676 O O . LYS A 1 82 ? 5.416 1.173 0.143 1.00 43.34 82 LYS A O 1
ATOM 681 N N . GLU A 1 83 ? 4.775 2.644 1.736 1.00 36.50 83 GLU A N 1
ATOM 682 C CA . GLU A 1 83 ? 3.352 2.681 1.424 1.00 36.50 83 GLU A CA 1
ATOM 683 C C . GLU A 1 83 ? 3.183 3.083 -0.045 1.00 36.50 83 GLU A C 1
ATOM 685 O O . GLU A 1 83 ? 3.595 4.172 -0.456 1.00 36.50 83 GLU A O 1
ATOM 690 N N . ALA A 1 84 ? 2.588 2.204 -0.849 1.00 39.19 84 ALA A N 1
ATOM 691 C CA . ALA A 1 84 ? 2.256 2.518 -2.229 1.00 39.19 84 ALA A CA 1
ATOM 692 C C . ALA A 1 84 ? 1.210 3.647 -2.237 1.00 39.19 84 ALA A C 1
ATOM 694 O O . ALA A 1 84 ? 0.040 3.431 -1.913 1.00 39.19 84 ALA A O 1
ATOM 695 N N . LYS A 1 85 ? 1.633 4.872 -2.569 1.00 40.00 85 LYS A N 1
ATOM 696 C CA . LYS A 1 85 ? 0.735 6.021 -2.725 1.00 40.00 85 LYS A CA 1
ATOM 697 C C . LYS A 1 85 ? 0.183 6.067 -4.144 1.00 40.00 85 LYS A C 1
ATOM 699 O O . LYS A 1 85 ? 0.930 6.076 -5.114 1.00 40.00 85 LYS A O 1
ATOM 704 N N . TRP A 1 86 ? -1.140 6.170 -4.247 1.00 48.25 86 TRP A N 1
ATOM 705 C CA . TRP A 1 86 ? -1.878 6.259 -5.508 1.00 48.25 86 TRP A CA 1
ATOM 706 C C . TRP A 1 86 ? -2.617 7.594 -5.584 1.00 48.25 86 TRP A C 1
ATOM 708 O O . TRP A 1 86 ? -3.195 8.036 -4.590 1.00 48.25 86 TRP A O 1
ATOM 718 N N . ARG A 1 87 ? -2.632 8.234 -6.760 1.00 30.17 87 ARG A N 1
ATOM 719 C CA . ARG A 1 87 ? -3.530 9.362 -7.054 1.00 30.17 87 ARG A CA 1
ATOM 720 C C . ARG A 1 87 ? -4.689 8.895 -7.929 1.00 30.17 87 ARG A C 1
ATOM 722 O O . ARG A 1 87 ? -4.470 8.199 -8.914 1.00 30.17 87 ARG A O 1
ATOM 729 N N . TYR A 1 88 ? -5.899 9.322 -7.572 1.00 31.16 88 TYR A N 1
ATOM 730 C CA . TYR A 1 88 ? -7.063 9.262 -8.453 1.00 31.16 88 TYR A CA 1
ATOM 731 C C . TYR A 1 88 ? -6.852 10.224 -9.632 1.00 31.16 88 TYR A C 1
ATOM 733 O O . TYR A 1 88 ? -6.428 11.364 -9.419 1.00 31.16 88 TYR A O 1
ATOM 741 N N . GLY A 1 89 ? -7.095 9.732 -10.848 1.00 37.34 89 GLY A N 1
ATOM 742 C CA . GLY A 1 89 ? -7.305 10.559 -12.040 1.00 37.34 89 GLY A CA 1
ATOM 743 C C . GLY A 1 89 ? -8.735 11.071 -12.114 1.00 37.34 89 GLY A C 1
ATOM 744 O O . GLY A 1 89 ? -9.608 10.453 -11.461 1.00 37.34 89 GLY A O 1
#

Organism: NCBI:txid6336